Protein AF-A0A0D0DD08-F1 (afdb_monomer_lite)

Radius of gyration: 23.07 Å; chains: 1; bounding box: 47×48×60 Å

Foldseek 3Di:
DDQDDPPVCVPPVSVVVNVVVVVVVVVVVVVVVVLVVVQVQLVPLPFDPPDPVSVVVNVVSSVVSVVVVVLVVCVVVVNPSVPDPVSVVVVVVVVVVVVVVVVVVVVVVVVD

Secondary structure (DSSP, 8-state):
--PPPTTGGGSHHHHHHHHHHHHHHHHHHHHHHHHHHH-GGGGG-----SSHHHHHHHHHHHHHHHHHHHHHHHHHTT--GGG-HHHHHHHHHHHHHHHHHHHHHHHHHHT-

pLDDT: mean 84.41, std 6.01, range [64.75, 92.88]

Structure (mmCIF, N/CA/C/O backbone):
data_AF-A0A0D0DD08-F1
#
_entry.id   AF-A0A0D0DD08-F1
#
loop_
_atom_site.group_PDB
_atom_site.id
_atom_site.type_symbol
_atom_site.label_atom_id
_atom_site.label_alt_id
_atom_site.label_comp_id
_atom_site.label_asym_id
_atom_site.label_entity_id
_atom_site.label_seq_id
_atom_site.pdbx_PDB_ins_code
_atom_site.Cartn_x
_atom_site.Cartn_y
_atom_site.Cartn_z
_atom_site.occupancy
_atom_site.B_iso_or_equiv
_atom_site.auth_seq_id
_atom_site.auth_comp_id
_atom_site.auth_asym_id
_atom_site.auth_atom_id
_atom_site.pdbx_PDB_model_num
ATOM 1 N N . MET A 1 1 ? -7.774 -5.425 16.639 1.00 64.75 1 MET A N 1
ATOM 2 C CA . MET A 1 1 ? -8.293 -5.022 17.964 1.00 64.75 1 MET A CA 1
ATOM 3 C C . MET A 1 1 ? -9.763 -4.719 17.808 1.00 64.75 1 MET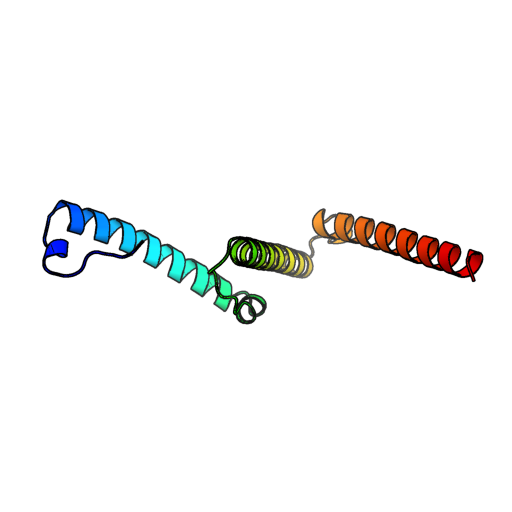 A C 1
ATOM 5 O O . MET A 1 1 ? -10.110 -4.039 16.850 1.00 64.75 1 MET A O 1
ATOM 9 N N . LEU A 1 2 ? -10.605 -5.270 18.677 1.00 78.44 2 LEU A N 1
ATOM 10 C CA . LEU A 1 2 ? -12.051 -5.080 18.616 1.00 78.44 2 LEU A CA 1
ATOM 11 C C . LEU A 1 2 ? -12.490 -4.281 19.847 1.00 78.44 2 LEU A C 1
ATOM 13 O O . LEU A 1 2 ? -12.041 -4.610 20.945 1.00 78.44 2 LEU A O 1
ATOM 17 N N . PRO A 1 3 ? -13.311 -3.231 19.686 1.00 85.00 3 PRO A N 1
ATOM 18 C CA . PRO A 1 3 ? -13.868 -2.514 20.823 1.00 85.00 3 PRO A CA 1
ATOM 19 C C . PRO A 1 3 ? -14.809 -3.414 21.637 1.00 85.00 3 PRO A C 1
ATOM 21 O O . PRO A 1 3 ? -15.484 -4.287 21.091 1.00 85.00 3 PRO A O 1
ATOM 24 N N . HIS A 1 4 ? -14.881 -3.176 22.946 1.00 87.69 4 HIS A N 1
ATOM 25 C CA . HIS A 1 4 ? -15.785 -3.894 23.843 1.00 87.69 4 HIS A CA 1
ATOM 26 C C . HIS A 1 4 ? -17.239 -3.476 23.610 1.00 87.69 4 HIS A C 1
ATOM 28 O O . HIS A 1 4 ? -17.544 -2.287 23.454 1.00 87.69 4 HIS A O 1
ATOM 34 N N . HIS A 1 5 ? -18.142 -4.456 23.639 1.00 87.56 5 HIS A N 1
ATOM 35 C CA . HIS A 1 5 ? -19.587 -4.260 23.546 1.00 87.56 5 HIS A CA 1
ATOM 36 C C . HIS A 1 5 ? -20.231 -4.263 24.939 1.00 87.56 5 HIS A C 1
ATOM 38 O O . HIS A 1 5 ? -19.601 -4.607 25.937 1.00 87.56 5 HIS A O 1
ATOM 44 N N . ARG A 1 6 ? -21.488 -3.820 25.040 1.00 85.25 6 ARG A N 1
ATOM 45 C CA . ARG A 1 6 ? -22.201 -3.842 26.325 1.00 85.25 6 ARG A CA 1
ATOM 46 C C . ARG A 1 6 ? -22.433 -5.283 26.796 1.00 85.25 6 ARG A C 1
ATOM 48 O O . ARG A 1 6 ? -22.742 -6.124 25.951 1.00 85.25 6 ARG A O 1
ATOM 55 N N . PRO A 1 7 ? -22.338 -5.552 28.113 1.00 84.75 7 PRO A N 1
ATOM 56 C CA . PRO A 1 7 ? -22.195 -4.583 29.214 1.00 84.75 7 PRO A CA 1
ATOM 57 C C . PRO A 1 7 ? -20.744 -4.180 29.542 1.00 84.75 7 PRO A C 1
ATOM 59 O O . PRO A 1 7 ? -20.528 -3.169 30.198 1.00 84.75 7 PRO A O 1
ATOM 62 N N . GLU A 1 8 ? -19.743 -4.915 29.054 1.00 83.75 8 GLU A N 1
ATOM 63 C CA . GLU A 1 8 ? -18.321 -4.689 29.368 1.00 83.75 8 GLU A CA 1
ATOM 64 C C . GLU A 1 8 ? -17.826 -3.301 28.964 1.00 83.75 8 GLU A C 1
ATOM 66 O O . GLU A 1 8 ? -16.980 -2.727 29.643 1.00 83.75 8 GLU A O 1
ATOM 71 N N . LYS A 1 9 ? -18.383 -2.733 27.890 1.00 82.25 9 LYS A N 1
ATOM 72 C CA . LYS A 1 9 ? -18.126 -1.354 27.456 1.00 82.25 9 LYS A CA 1
ATOM 73 C C . LYS A 1 9 ? -18.291 -0.322 28.578 1.00 82.25 9 LYS A C 1
ATOM 75 O O . LYS A 1 9 ? -17.591 0.684 28.552 1.00 82.25 9 LYS A O 1
ATOM 80 N N . ASP A 1 10 ? -19.238 -0.539 29.490 1.00 85.19 10 ASP A N 1
ATOM 81 C CA . ASP A 1 10 ? -19.612 0.445 30.507 1.00 85.19 10 ASP A CA 1
ATOM 82 C C . ASP A 1 10 ? -18.632 0.445 31.707 1.00 85.19 10 ASP A C 1
ATOM 84 O O . ASP A 1 10 ? -18.732 1.302 32.582 1.00 85.19 10 ASP A O 1
ATOM 88 N N . LEU A 1 11 ? -17.643 -0.465 31.729 1.00 89.25 11 LEU A N 1
ATOM 89 C CA . LEU A 1 11 ? -16.486 -0.379 32.625 1.00 89.25 11 LEU A CA 1
ATOM 90 C C . LEU A 1 11 ? -15.581 0.796 32.209 1.00 89.25 11 LEU A C 1
ATOM 92 O O . LEU A 1 11 ? -15.319 1.005 31.022 1.00 89.25 11 LEU A O 1
ATOM 96 N N . GLU A 1 12 ? -15.074 1.552 33.184 1.00 85.12 12 GLU A N 1
ATOM 97 C CA . GLU A 1 12 ? -14.272 2.767 32.954 1.00 85.12 12 GLU A CA 1
ATOM 98 C C . GLU A 1 12 ? -13.000 2.493 32.127 1.00 85.12 12 GLU A C 1
ATOM 100 O O . GLU A 1 12 ? -12.686 3.221 31.177 1.00 85.12 12 GLU A O 1
ATOM 105 N N . GLU A 1 13 ? -12.323 1.377 32.412 1.00 84.56 13 GLU A N 1
ATOM 106 C CA . GLU A 1 13 ? -11.150 0.913 31.660 1.00 84.56 13 GLU A CA 1
ATOM 107 C C . GLU A 1 13 ? -11.490 0.645 30.185 1.00 84.56 13 GLU A C 1
ATOM 109 O O . GLU A 1 13 ? -10.790 1.103 29.276 1.00 84.56 13 GLU A O 1
ATOM 114 N N . ASN A 1 14 ? -12.624 -0.011 29.931 1.00 87.69 14 ASN A N 1
ATOM 115 C CA . ASN A 1 14 ? -13.076 -0.353 28.583 1.00 87.69 14 ASN A CA 1
ATOM 116 C C . ASN A 1 14 ? -13.597 0.864 27.815 1.00 87.69 14 ASN A C 1
ATOM 118 O O . ASN A 1 14 ? -13.466 0.920 26.591 1.00 87.69 14 ASN A O 1
ATOM 122 N N . THR A 1 15 ? -14.138 1.868 28.508 1.00 88.12 15 THR A N 1
ATOM 123 C CA . THR A 1 15 ? -14.510 3.153 27.901 1.00 88.12 15 THR A CA 1
ATOM 124 C C . THR A 1 15 ? -13.273 3.884 27.383 1.00 88.12 15 THR A C 1
ATOM 126 O O . THR A 1 15 ? -13.254 4.324 26.230 1.00 88.12 15 THR A O 1
ATOM 129 N N . THR A 1 16 ? -12.218 3.951 28.198 1.00 90.44 16 THR A N 1
ATOM 130 C CA . THR A 1 16 ? -10.939 4.567 27.819 1.00 90.44 16 THR A CA 1
ATOM 131 C C . THR A 1 16 ? -10.288 3.812 26.661 1.00 90.44 16 THR A C 1
ATOM 133 O O . THR A 1 16 ? -9.908 4.419 25.656 1.00 90.44 16 THR A O 1
ATOM 136 N N . TYR A 1 17 ? -10.236 2.479 26.741 1.00 90.94 17 TYR A N 1
ATOM 137 C CA . TYR A 1 17 ? -9.736 1.631 25.659 1.00 90.94 17 TYR A CA 1
ATOM 138 C C . TYR A 1 17 ? -10.500 1.863 24.346 1.00 90.94 17 TYR A C 1
ATOM 140 O O . TYR A 1 17 ? -9.897 2.164 23.313 1.00 90.94 17 TYR A O 1
ATOM 148 N N . ASN A 1 18 ? -11.834 1.802 24.388 1.00 91.56 18 ASN A N 1
ATOM 149 C CA . ASN A 1 18 ? -12.686 1.994 23.217 1.00 91.56 18 ASN A CA 1
ATOM 150 C C . ASN A 1 18 ? -12.519 3.383 22.594 1.00 91.56 18 ASN A C 1
ATOM 152 O O . ASN A 1 18 ? -12.545 3.504 21.367 1.00 91.56 18 ASN A O 1
ATOM 156 N N . TYR A 1 19 ? -12.331 4.425 23.408 1.00 92.56 19 TYR A N 1
ATOM 157 C CA . TYR A 1 19 ? -12.056 5.773 22.919 1.00 92.56 19 TYR A CA 1
ATOM 158 C C . TYR A 1 19 ? -10.752 5.827 22.112 1.00 92.56 19 TYR A C 1
ATOM 160 O O . TYR A 1 19 ? -10.739 6.332 20.987 1.00 92.56 19 TYR A O 1
ATOM 168 N N . HIS A 1 20 ? -9.667 5.253 22.639 1.00 92.88 20 HIS A N 1
ATOM 169 C CA . HIS A 1 20 ? -8.382 5.219 21.940 1.00 92.88 20 HIS A CA 1
ATOM 170 C C . HIS A 1 20 ? -8.428 4.380 20.659 1.00 92.88 20 HIS A C 1
ATOM 172 O O . HIS A 1 20 ? -7.949 4.842 19.621 1.00 92.88 20 HIS A O 1
ATOM 178 N N . VAL A 1 21 ? -9.051 3.197 20.698 1.00 92.12 21 VAL A N 1
ATOM 179 C CA . VAL A 1 21 ? -9.241 2.352 19.507 1.00 92.12 21 VAL A CA 1
ATOM 180 C C . VAL A 1 21 ? -10.041 3.098 18.441 1.00 92.12 21 VAL A C 1
ATOM 182 O O . VAL A 1 21 ? -9.605 3.175 17.294 1.00 92.12 21 VAL A O 1
ATOM 185 N N . SER A 1 22 ? -11.161 3.722 18.820 1.00 90.31 22 SER A N 1
ATOM 186 C CA . SER A 1 22 ? -12.002 4.483 17.887 1.00 90.31 22 SER A CA 1
ATOM 187 C C . SER A 1 22 ? -11.236 5.643 17.256 1.00 90.31 22 SER A C 1
ATOM 189 O O . SER A 1 22 ? -11.304 5.837 16.045 1.00 90.31 22 SER A O 1
ATOM 191 N N . LYS A 1 23 ? -10.450 6.385 18.047 1.00 92.31 23 LYS A N 1
ATOM 192 C CA . LYS A 1 23 ? -9.619 7.488 17.548 1.00 92.31 23 LYS A CA 1
ATOM 193 C C . LYS A 1 23 ? -8.618 7.017 16.488 1.00 92.31 23 LYS A C 1
ATOM 195 O O . LYS A 1 23 ? -8.480 7.670 15.456 1.00 92.31 23 LYS A O 1
ATOM 200 N N . ILE A 1 24 ? -7.942 5.890 16.725 1.00 89.19 24 ILE A N 1
ATOM 201 C CA . ILE A 1 24 ? -6.991 5.310 15.765 1.00 89.19 24 ILE A CA 1
ATOM 202 C C . ILE A 1 24 ? -7.722 4.865 14.494 1.00 89.19 24 ILE A C 1
ATOM 204 O O . ILE A 1 24 ? -7.299 5.232 13.399 1.00 89.19 24 ILE A O 1
ATOM 208 N N . CYS A 1 25 ? -8.837 4.140 14.630 1.00 89.62 25 CYS A N 1
ATOM 209 C CA . CYS A 1 25 ? -9.638 3.680 13.494 1.00 89.62 25 CYS A CA 1
ATOM 210 C C . CYS A 1 25 ? -10.110 4.839 12.613 1.00 89.62 25 CYS A C 1
ATOM 212 O O . CYS A 1 25 ? -9.927 4.777 11.403 1.00 89.62 25 CYS A O 1
ATOM 214 N N . ILE A 1 26 ? -10.621 5.921 13.208 1.00 91.50 26 ILE A N 1
ATOM 215 C CA . ILE A 1 26 ? -11.044 7.125 12.479 1.00 91.50 26 ILE A CA 1
ATOM 216 C C . ILE A 1 26 ? -9.877 7.685 11.653 1.00 91.50 26 ILE A C 1
ATOM 218 O O . ILE A 1 26 ? -10.016 7.909 10.451 1.00 91.50 26 ILE A O 1
ATOM 222 N N . CYS A 1 27 ? -8.698 7.867 12.256 1.00 89.50 27 CYS A N 1
ATOM 223 C CA . CYS A 1 27 ? -7.523 8.352 11.528 1.00 89.50 27 CYS A CA 1
ATOM 224 C C . CYS A 1 27 ? -7.114 7.413 10.382 1.00 89.50 27 CYS A C 1
ATOM 226 O O . CYS A 1 27 ? -6.808 7.885 9.282 1.00 89.50 27 CYS A O 1
ATOM 228 N N . SER A 1 28 ? -7.119 6.099 10.613 1.00 83.50 28 SER A N 1
ATOM 229 C CA . SER A 1 28 ? -6.803 5.102 9.587 1.00 83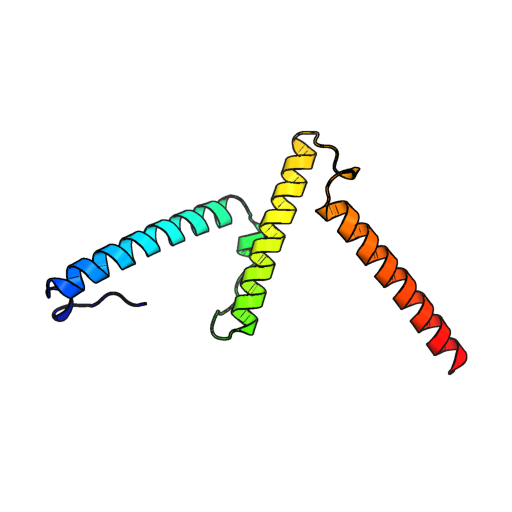.50 28 SER A CA 1
ATOM 230 C C . SER A 1 28 ? -7.817 5.112 8.443 1.00 83.50 28 SER A C 1
ATOM 232 O O . SER A 1 28 ? -7.412 5.128 7.282 1.00 83.50 28 SER A O 1
ATOM 234 N N . GLU A 1 29 ? -9.115 5.166 8.739 1.00 86.81 29 GLU A N 1
ATOM 235 C CA . GLU A 1 29 ? -10.183 5.240 7.739 1.00 86.81 29 GLU A CA 1
ATOM 236 C C . GLU A 1 29 ? -10.085 6.513 6.899 1.00 86.81 29 GLU A C 1
ATOM 238 O O . GLU A 1 29 ? -10.114 6.432 5.670 1.00 86.81 29 GLU A O 1
ATOM 243 N N . HIS A 1 30 ? -9.884 7.675 7.528 1.00 86.19 30 HIS A N 1
ATOM 244 C CA . HIS A 1 30 ? -9.683 8.935 6.809 1.00 86.19 30 HIS A CA 1
ATOM 245 C C . HIS A 1 30 ? -8.448 8.892 5.910 1.00 86.19 30 HIS A C 1
ATOM 247 O O . HIS A 1 30 ? -8.513 9.309 4.752 1.00 86.19 30 HIS A O 1
ATOM 253 N N . THR A 1 31 ? -7.336 8.357 6.415 1.00 80.56 31 THR A N 1
ATOM 254 C CA . THR A 1 31 ? -6.096 8.231 5.641 1.00 80.56 31 THR A CA 1
ATOM 255 C C . THR A 1 31 ? -6.309 7.318 4.437 1.00 80.56 31 THR A C 1
ATOM 257 O O . THR A 1 31 ? -6.016 7.707 3.310 1.00 80.56 31 THR A O 1
ATOM 260 N N . ILE A 1 32 ? -6.890 6.132 4.634 1.00 80.81 32 ILE A N 1
ATOM 261 C CA . ILE A 1 32 ? -7.182 5.189 3.546 1.00 80.81 32 ILE A CA 1
ATOM 262 C C . ILE A 1 32 ? -8.183 5.789 2.552 1.00 80.81 32 ILE A C 1
ATOM 264 O O . ILE A 1 32 ? -8.018 5.611 1.347 1.00 80.81 32 ILE A O 1
ATOM 268 N N . GLY A 1 33 ? -9.199 6.511 3.027 1.00 82.44 33 GLY A N 1
ATOM 269 C CA . GLY A 1 33 ? -10.168 7.208 2.185 1.00 82.44 33 GLY A CA 1
ATOM 270 C C . GLY A 1 33 ? -9.502 8.255 1.296 1.00 82.44 33 GLY A C 1
ATOM 271 O O . GLY A 1 33 ? -9.716 8.260 0.084 1.00 82.44 33 GLY A O 1
ATOM 272 N N . TYR A 1 34 ? -8.626 9.078 1.872 1.00 80.88 34 TYR A N 1
ATOM 273 C CA . TYR A 1 34 ? -7.833 10.054 1.127 1.00 80.88 34 TYR A CA 1
ATOM 274 C C . TYR A 1 34 ? -6.920 9.378 0.094 1.00 80.88 34 TYR A C 1
ATOM 276 O O . TYR A 1 34 ? -6.891 9.777 -1.073 1.00 80.88 34 TYR A O 1
ATOM 284 N N . LEU A 1 35 ? -6.229 8.305 0.492 1.00 77.50 35 LEU A N 1
ATOM 285 C CA . LEU A 1 35 ? -5.352 7.531 -0.387 1.00 77.50 35 LEU A CA 1
ATOM 286 C C . LEU A 1 35 ? -6.120 6.895 -1.555 1.00 77.50 35 LEU A C 1
ATOM 288 O O . LEU A 1 35 ? -5.709 7.039 -2.701 1.00 77.50 35 LEU A O 1
ATOM 292 N N . LYS A 1 36 ? -7.261 6.245 -1.302 1.00 76.12 36 LYS A N 1
ATOM 293 C CA . LYS A 1 36 ? -8.104 5.631 -2.346 1.00 76.12 36 LYS A CA 1
ATOM 294 C C . LYS A 1 36 ? -8.800 6.660 -3.239 1.00 76.12 36 LYS A C 1
ATOM 296 O O . LYS A 1 36 ? -9.092 6.357 -4.395 1.00 76.12 36 LYS A O 1
ATOM 301 N N . GLY A 1 37 ? -9.099 7.850 -2.716 1.00 77.38 37 GLY A N 1
ATOM 302 C CA . GLY A 1 37 ? -9.640 8.965 -3.494 1.00 77.38 37 GLY A CA 1
ATOM 303 C C . GLY A 1 37 ? -8.605 9.544 -4.457 1.00 77.38 37 GLY A C 1
ATOM 304 O O . GLY A 1 37 ? -8.912 9.778 -5.623 1.00 77.38 37 GLY A O 1
ATOM 305 N N . THR A 1 38 ? -7.367 9.694 -3.983 1.00 75.69 38 THR A N 1
ATOM 306 C CA . THR A 1 38 ? -6.257 10.264 -4.758 1.00 75.69 38 THR A CA 1
ATOM 307 C C . THR A 1 38 ? -5.666 9.252 -5.745 1.00 75.69 38 THR A C 1
ATOM 309 O O . THR A 1 38 ? -5.368 9.603 -6.884 1.00 75.69 38 THR A O 1
ATOM 312 N N . TRP A 1 39 ? -5.513 7.982 -5.352 1.00 78.19 39 TRP A N 1
ATOM 313 C CA . TRP A 1 39 ? -4.846 6.945 -6.150 1.00 78.19 39 TRP A CA 1
ATOM 314 C C . TRP A 1 39 ? -5.830 5.861 -6.568 1.00 78.19 39 TRP A C 1
ATOM 316 O O . TRP A 1 39 ? -6.079 4.898 -5.843 1.00 78.19 39 TRP A O 1
ATOM 326 N N . GLN A 1 40 ? -6.356 5.978 -7.789 1.00 76.31 40 GLN A N 1
ATOM 327 C CA . GLN A 1 40 ? -7.244 4.957 -8.355 1.00 76.31 40 GLN A CA 1
ATOM 328 C C . GLN A 1 40 ? -6.569 3.574 -8.441 1.00 76.31 40 GLN A C 1
ATOM 330 O O . GLN A 1 40 ? -7.255 2.562 -8.337 1.00 76.31 40 GLN A O 1
ATOM 335 N N . SER A 1 41 ? -5.235 3.508 -8.529 1.00 72.94 41 SER A N 1
ATOM 336 C CA . SER A 1 41 ? -4.459 2.257 -8.476 1.00 72.94 41 SER A CA 1
ATOM 337 C C . SER A 1 41 ? -4.621 1.482 -7.160 1.00 72.94 41 SER A C 1
ATOM 339 O O . SER A 1 41 ? -4.532 0.255 -7.155 1.00 72.94 41 SER A O 1
ATOM 341 N N . LEU A 1 42 ? -4.934 2.157 -6.046 1.00 76.50 42 LEU A N 1
ATOM 342 C CA . LEU A 1 42 ? -5.239 1.503 -4.768 1.00 76.50 42 LEU A CA 1
ATOM 343 C C . LEU A 1 42 ? -6.644 0.893 -4.721 1.00 76.50 42 LEU A C 1
ATOM 345 O O . LEU A 1 42 ? -6.909 0.066 -3.850 1.00 76.50 42 LEU A O 1
ATOM 349 N N . ARG A 1 43 ? -7.550 1.251 -5.643 1.00 73.56 43 ARG A N 1
ATOM 350 C CA . ARG A 1 43 ? -8.859 0.581 -5.740 1.00 73.56 43 ARG A CA 1
ATOM 351 C C . ARG A 1 43 ? -8.731 -0.872 -6.196 1.00 73.56 43 ARG A C 1
ATOM 353 O O . ARG A 1 43 ? -9.594 -1.671 -5.855 1.00 73.56 43 ARG A O 1
ATOM 360 N N . GLY A 1 44 ? -7.659 -1.211 -6.915 1.00 72.50 44 GLY A N 1
ATOM 361 C CA . GLY A 1 44 ? -7.370 -2.579 -7.350 1.00 72.50 44 GLY A CA 1
ATOM 362 C C . GLY A 1 44 ? -6.845 -3.497 -6.242 1.00 72.50 44 GLY A C 1
ATOM 363 O O . GLY A 1 44 ? -6.810 -4.709 -6.430 1.00 72.50 44 GLY A O 1
ATOM 364 N N . LEU A 1 45 ? -6.462 -2.954 -5.079 1.00 77.69 45 LEU A N 1
ATOM 365 C CA . LEU A 1 45 ? -5.951 -3.754 -3.969 1.00 77.69 45 LEU A CA 1
ATOM 366 C C . LEU A 1 45 ? -7.114 -4.423 -3.218 1.00 77.69 45 LEU A C 1
ATOM 368 O O . LEU A 1 45 ? -7.625 -3.902 -2.227 1.00 77.69 45 LEU A O 1
ATOM 372 N N . CYS A 1 46 ? -7.542 -5.585 -3.711 1.00 75.75 46 CYS A N 1
ATOM 373 C CA . CYS A 1 46 ? -8.535 -6.447 -3.071 1.00 75.75 46 CYS A CA 1
ATOM 374 C C . CYS A 1 46 ? -7.860 -7.734 -2.577 1.00 75.75 46 CYS A C 1
ATOM 376 O O . CYS A 1 46 ? -8.024 -8.807 -3.152 1.00 75.75 46 CYS A O 1
ATOM 378 N N . VAL A 1 47 ? -7.038 -7.610 -1.532 1.00 81.25 47 VAL A N 1
ATOM 379 C CA . VAL A 1 47 ? -6.298 -8.734 -0.940 1.00 81.25 47 VAL A CA 1
ATOM 380 C C . VAL A 1 47 ? -6.807 -8.980 0.473 1.00 81.25 47 VAL A C 1
ATOM 382 O O . VAL A 1 47 ? -6.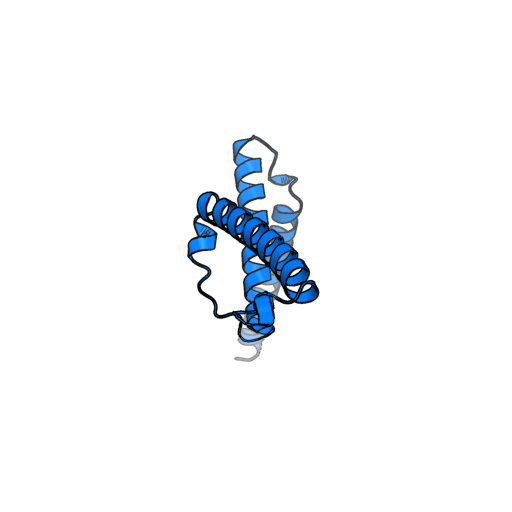979 -8.045 1.257 1.00 81.25 47 VAL A O 1
ATOM 385 N N . ARG A 1 48 ? -7.059 -10.249 0.803 1.00 81.88 48 ARG A N 1
ATOM 386 C CA . ARG A 1 48 ? -7.450 -10.656 2.153 1.00 81.88 48 ARG A CA 1
ATOM 387 C C . ARG A 1 48 ? -6.204 -10.732 3.034 1.00 81.88 48 ARG A C 1
ATOM 389 O O . ARG A 1 48 ? -5.286 -11.480 2.732 1.00 81.88 48 ARG A O 1
ATOM 396 N N . LEU A 1 49 ? -6.173 -9.957 4.114 1.00 83.94 49 LEU A N 1
ATOM 397 C CA . LEU A 1 49 ? -5.025 -9.849 5.024 1.00 83.94 49 LEU A CA 1
ATOM 398 C C . LEU A 1 49 ? -5.077 -10.923 6.123 1.00 83.94 49 LEU A C 1
ATOM 400 O O . LEU A 1 49 ? -5.120 -10.608 7.307 1.00 83.94 49 LEU A O 1
ATOM 404 N N . ASP A 1 50 ? -5.163 -12.192 5.728 1.00 87.75 50 ASP A N 1
ATOM 405 C CA . ASP A 1 50 ? -5.236 -13.349 6.635 1.00 87.75 50 ASP A CA 1
ATOM 406 C C . ASP A 1 50 ? -3.885 -14.051 6.849 1.00 87.75 50 ASP A C 1
ATOM 408 O O . ASP A 1 50 ? -3.777 -14.911 7.720 1.00 87.75 50 ASP A O 1
ATOM 412 N N . LYS A 1 51 ? -2.856 -13.688 6.076 1.00 90.38 51 LYS A N 1
ATOM 413 C CA . LYS A 1 51 ? -1.504 -14.257 6.148 1.00 90.38 51 LYS A CA 1
ATOM 414 C C . LYS A 1 51 ? -0.449 -13.161 6.096 1.00 90.38 51 LYS A C 1
ATOM 416 O O . LYS A 1 51 ? -0.662 -12.138 5.443 1.00 90.38 51 LYS A O 1
ATOM 421 N N . ASP A 1 52 ? 0.708 -13.421 6.696 1.00 90.25 52 ASP A N 1
ATOM 422 C CA . ASP A 1 52 ? 1.839 -12.488 6.687 1.00 90.25 52 ASP A CA 1
ATOM 423 C C . ASP A 1 52 ? 2.284 -12.133 5.262 1.00 90.25 52 ASP A C 1
ATOM 425 O O . ASP A 1 52 ? 2.494 -10.959 4.963 1.00 90.25 52 ASP A O 1
ATOM 429 N N . ASP A 1 53 ? 2.302 -13.101 4.344 1.00 89.19 53 ASP A N 1
ATOM 430 C CA . ASP A 1 53 ? 2.635 -12.864 2.932 1.00 89.19 53 ASP A CA 1
ATOM 431 C C . ASP A 1 53 ? 1.666 -11.878 2.264 1.00 89.19 53 ASP A C 1
ATOM 433 O O . ASP A 1 53 ? 2.066 -11.011 1.486 1.00 89.19 53 ASP A O 1
ATOM 437 N N . HIS A 1 54 ? 0.374 -11.969 2.589 1.00 88.00 54 HIS A N 1
ATOM 438 C CA . HIS A 1 54 ? -0.642 -11.067 2.049 1.00 88.00 54 HIS A CA 1
ATOM 439 C C . HIS A 1 54 ? -0.485 -9.652 2.611 1.00 88.00 54 HIS A C 1
ATOM 441 O O . HIS A 1 54 ? -0.705 -8.673 1.895 1.00 88.00 54 HIS A O 1
ATOM 447 N N . ILE A 1 55 ? -0.078 -9.540 3.879 1.00 88.38 55 ILE A N 1
ATOM 448 C CA . ILE A 1 55 ? 0.243 -8.260 4.517 1.00 88.38 55 ILE A CA 1
ATOM 449 C C . ILE A 1 55 ? 1.468 -7.641 3.847 1.00 88.38 55 ILE A C 1
ATOM 451 O O . ILE A 1 55 ? 1.417 -6.475 3.455 1.00 88.38 55 ILE A O 1
ATOM 455 N N . GLN A 1 56 ? 2.540 -8.411 3.649 1.00 90.50 56 GLN A N 1
ATOM 456 C CA . GLN A 1 56 ? 3.736 -7.937 2.953 1.00 90.50 56 GLN A CA 1
ATOM 457 C C . GLN A 1 56 ? 3.413 -7.481 1.530 1.00 90.50 56 GLN A C 1
ATOM 459 O O . GLN A 1 56 ? 3.800 -6.380 1.137 1.00 90.50 56 GLN A O 1
ATOM 464 N N . TYR A 1 57 ? 2.641 -8.274 0.786 1.00 89.19 57 TYR A N 1
ATOM 465 C CA . TYR A 1 57 ? 2.196 -7.918 -0.557 1.00 89.19 57 TYR A CA 1
ATOM 466 C C . TYR A 1 57 ? 1.391 -6.613 -0.571 1.00 89.19 57 TYR A C 1
ATOM 468 O O . TYR A 1 57 ? 1.669 -5.720 -1.372 1.00 89.19 57 TYR A O 1
ATOM 476 N N . ALA A 1 58 ? 0.423 -6.461 0.337 1.00 87.81 58 ALA A N 1
ATOM 477 C CA . ALA A 1 58 ? -0.377 -5.245 0.431 1.00 87.81 58 ALA A CA 1
ATOM 478 C C . ALA A 1 58 ? 0.481 -4.017 0.776 1.00 87.81 58 ALA A C 1
ATOM 480 O O . ALA A 1 58 ? 0.312 -2.960 0.166 1.00 87.81 58 ALA A O 1
ATOM 481 N N . CYS A 1 59 ? 1.436 -4.159 1.699 1.00 89.06 59 CYS A N 1
ATOM 482 C CA . CYS A 1 59 ? 2.397 -3.111 2.032 1.00 89.06 59 CYS A CA 1
ATOM 483 C C . CYS A 1 59 ? 3.240 -2.711 0.815 1.00 89.06 59 CYS A C 1
ATOM 485 O O . CYS A 1 59 ? 3.332 -1.522 0.508 1.00 89.06 59 CYS A O 1
ATOM 487 N N . LEU A 1 60 ? 3.802 -3.682 0.089 1.00 90.12 60 LEU A N 1
ATOM 488 C CA . LEU A 1 60 ? 4.572 -3.429 -1.131 1.00 90.12 60 LEU A CA 1
ATOM 489 C C . LEU A 1 60 ? 3.727 -2.720 -2.191 1.00 90.12 60 LEU A C 1
ATOM 491 O O . LEU A 1 60 ? 4.174 -1.734 -2.767 1.00 90.12 60 LEU A O 1
ATOM 495 N N . TRP A 1 61 ? 2.481 -3.150 -2.398 1.00 88.62 61 TRP A N 1
ATOM 496 C CA . TRP A 1 61 ? 1.568 -2.506 -3.341 1.00 88.62 61 TRP A CA 1
ATOM 497 C C . TRP A 1 61 ? 1.309 -1.037 -2.992 1.00 88.62 61 TRP A C 1
ATOM 499 O O . TRP A 1 61 ? 1.356 -0.164 -3.863 1.00 88.62 61 TRP A O 1
ATOM 509 N N . ILE A 1 62 ? 1.063 -0.747 -1.710 1.00 85.50 62 ILE A N 1
ATOM 510 C CA . ILE A 1 62 ? 0.857 0.621 -1.222 1.00 85.50 62 ILE A CA 1
ATOM 511 C C . ILE A 1 62 ? 2.122 1.455 -1.439 1.00 85.50 62 ILE A C 1
ATOM 513 O O . ILE A 1 62 ? 2.033 2.554 -1.986 1.00 85.50 62 ILE A O 1
ATOM 517 N N . ILE A 1 63 ? 3.294 0.930 -1.075 1.00 87.69 63 ILE A N 1
ATOM 518 C CA . ILE A 1 63 ? 4.586 1.602 -1.266 1.00 87.69 63 ILE A CA 1
ATOM 519 C C . ILE A 1 63 ? 4.826 1.906 -2.748 1.00 87.69 63 ILE A C 1
ATOM 521 O O . ILE A 1 63 ? 5.193 3.034 -3.085 1.00 87.69 63 ILE A O 1
ATOM 525 N N . THR A 1 64 ? 4.570 0.950 -3.640 1.00 86.06 64 THR A N 1
ATOM 526 C CA . THR A 1 64 ? 4.699 1.146 -5.088 1.00 86.06 64 THR A CA 1
ATOM 527 C C . THR A 1 64 ? 3.742 2.227 -5.589 1.00 86.06 64 THR A C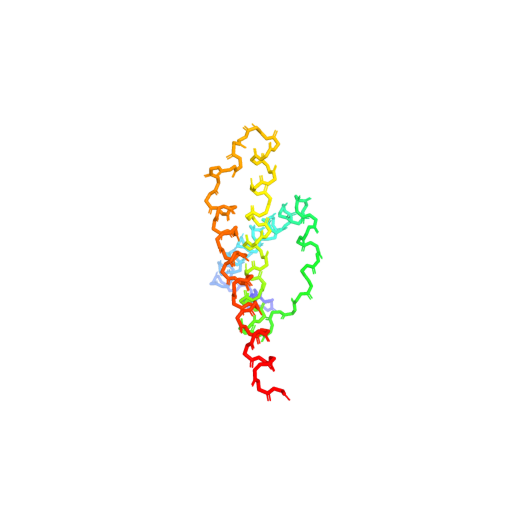 1
ATOM 529 O O . THR A 1 64 ? 4.154 3.092 -6.360 1.00 86.06 64 THR A O 1
ATOM 532 N N . CYS A 1 65 ? 2.494 2.259 -5.109 1.00 84.44 65 CYS A N 1
ATOM 533 C CA . CYS A 1 65 ? 1.546 3.322 -5.459 1.00 84.44 65 CYS A CA 1
ATOM 534 C C . CYS A 1 65 ? 2.033 4.713 -5.010 1.00 84.44 65 CYS A C 1
ATOM 536 O O . CYS A 1 65 ? 1.918 5.666 -5.782 1.00 84.44 65 CYS A O 1
ATOM 538 N N . ILE A 1 66 ? 2.615 4.830 -3.806 1.00 84.06 66 ILE A N 1
ATOM 539 C CA . ILE A 1 66 ? 3.197 6.085 -3.293 1.00 84.06 66 ILE A CA 1
ATOM 540 C C . ILE A 1 66 ? 4.326 6.569 -4.210 1.00 84.06 66 ILE A C 1
ATOM 542 O O . ILE A 1 66 ? 4.345 7.739 -4.605 1.00 84.06 66 ILE A O 1
ATOM 546 N N . HIS A 1 67 ? 5.264 5.680 -4.552 1.00 84.38 67 HIS A N 1
ATOM 547 C CA . HIS A 1 67 ? 6.411 6.016 -5.398 1.00 84.38 67 HIS A CA 1
ATOM 548 C C . HIS A 1 67 ? 5.963 6.411 -6.802 1.00 84.38 67 HIS A C 1
ATOM 550 O O . HIS A 1 67 ? 6.361 7.464 -7.295 1.00 84.38 67 HIS A O 1
ATOM 556 N N . LEU A 1 68 ? 5.066 5.630 -7.409 1.00 83.31 68 LEU A N 1
ATOM 557 C CA . LEU A 1 68 ? 4.544 5.907 -8.743 1.00 83.31 68 LEU A CA 1
ATOM 558 C C . LEU A 1 68 ? 3.822 7.258 -8.796 1.00 83.31 68 LEU A C 1
ATOM 560 O O . LEU A 1 68 ? 4.042 8.050 -9.709 1.00 83.31 68 LEU A O 1
ATOM 564 N N . HIS A 1 69 ? 2.993 7.561 -7.798 1.00 82.12 69 HIS A N 1
ATOM 565 C CA . HIS A 1 69 ? 2.317 8.851 -7.743 1.00 82.12 69 HIS A CA 1
ATOM 566 C C . HIS A 1 69 ? 3.294 10.012 -7.528 1.00 82.12 69 HIS A C 1
ATOM 568 O O . HIS A 1 69 ? 3.162 11.053 -8.168 1.00 82.12 69 HIS A O 1
ATOM 574 N N . SER A 1 70 ? 4.291 9.837 -6.657 1.00 82.69 70 SER A N 1
ATOM 575 C CA . SER A 1 70 ? 5.330 10.848 -6.422 1.00 82.69 70 SER A CA 1
ATOM 576 C C . SER A 1 70 ? 6.130 11.128 -7.695 1.00 82.69 70 SER A C 1
ATOM 578 O O . SER A 1 70 ? 6.358 12.290 -8.029 1.00 82.69 70 SER A O 1
ATOM 580 N N . PHE A 1 71 ? 6.460 10.081 -8.450 1.00 82.06 71 PHE A N 1
ATOM 581 C CA . PHE A 1 71 ? 7.111 10.168 -9.752 1.00 82.06 71 PHE A CA 1
ATOM 582 C C . PHE A 1 71 ? 6.267 10.955 -10.768 1.00 82.06 71 PHE A C 1
ATOM 584 O O . PHE A 1 71 ? 6.747 11.925 -11.355 1.00 82.06 71 PHE A O 1
ATOM 591 N N . VAL A 1 72 ? 4.987 10.601 -10.935 1.00 82.19 72 VAL A N 1
ATOM 592 C CA . VAL A 1 72 ? 4.074 11.287 -11.870 1.00 82.19 72 VAL A CA 1
ATOM 593 C C . VAL A 1 72 ? 3.858 12.751 -11.474 1.00 82.19 72 VAL A C 1
ATOM 595 O O . VAL A 1 72 ? 3.867 13.636 -12.331 1.00 82.19 72 VAL A O 1
ATOM 598 N N . LEU A 1 73 ? 3.704 13.041 -10.180 1.00 82.56 73 LEU A N 1
ATOM 599 C CA . LEU A 1 73 ? 3.607 14.417 -9.693 1.00 82.56 73 LEU A CA 1
ATOM 600 C C . LEU A 1 73 ? 4.891 15.208 -9.949 1.00 82.56 73 LEU A C 1
ATOM 602 O O . LEU A 1 73 ? 4.814 16.381 -10.315 1.00 82.56 73 LEU A O 1
ATOM 606 N N . GLY A 1 74 ? 6.055 14.587 -9.749 1.00 81.94 74 GLY A N 1
ATOM 607 C CA . GLY A 1 74 ? 7.349 15.188 -10.053 1.00 81.94 74 GLY A CA 1
ATOM 608 C C . GLY A 1 74 ? 7.462 15.549 -11.530 1.00 81.94 74 GLY A C 1
ATOM 609 O O . GLY A 1 74 ? 7.780 16.696 -11.846 1.00 81.94 74 GLY A O 1
ATOM 610 N N . HIS A 1 75 ? 7.090 14.623 -12.420 1.00 78.62 75 HIS A N 1
ATOM 611 C CA . HIS A 1 75 ? 7.021 14.866 -13.862 1.00 78.62 75 HIS A CA 1
ATOM 612 C C . HIS A 1 75 ? 6.176 16.095 -14.197 1.00 78.62 75 HIS A C 1
ATOM 614 O O . HIS A 1 75 ? 6.630 17.008 -14.882 1.00 78.62 75 HIS A O 1
ATOM 620 N N . HIS A 1 76 ? 4.944 16.133 -13.681 1.00 78.44 76 HIS A N 1
ATOM 621 C CA . HIS A 1 76 ? 3.994 17.193 -13.996 1.00 78.44 76 HIS A CA 1
ATOM 622 C C . HIS A 1 76 ? 4.449 18.561 -13.467 1.00 78.44 76 HIS A C 1
ATOM 624 O O . HIS A 1 76 ? 4.182 19.587 -14.084 1.00 78.44 76 HIS A O 1
ATOM 630 N N . LYS A 1 77 ? 5.184 18.586 -12.348 1.00 81.69 77 LYS A N 1
ATOM 631 C CA . LYS A 1 77 ? 5.781 19.803 -11.776 1.00 81.69 77 LYS A CA 1
ATOM 632 C C . LYS A 1 77 ? 7.083 20.235 -12.467 1.00 81.69 77 LYS A C 1
ATOM 634 O O . LYS A 1 77 ? 7.702 21.196 -12.017 1.00 81.69 77 LYS A O 1
ATOM 639 N N . GLY A 1 78 ? 7.511 19.546 -13.528 1.00 77.12 78 GLY A N 1
ATOM 640 C CA . GLY A 1 78 ? 8.747 19.851 -14.253 1.00 77.12 78 GLY A CA 1
ATOM 641 C C . GLY A 1 78 ? 10.021 19.457 -13.501 1.00 77.12 78 GLY A C 1
ATOM 642 O O . GLY A 1 78 ? 11.104 19.943 -13.826 1.00 77.12 78 GLY A O 1
ATOM 643 N N . ILE A 1 79 ? 9.916 18.587 -12.490 1.00 76.25 79 ILE A N 1
ATOM 644 C CA . ILE A 1 79 ? 11.088 18.014 -11.827 1.00 76.25 79 ILE A CA 1
ATOM 645 C C . ILE A 1 79 ? 11.779 17.083 -12.825 1.00 76.25 79 ILE A C 1
ATOM 647 O O . ILE A 1 79 ? 11.138 16.273 -13.495 1.00 76.25 79 ILE A O 1
ATOM 651 N N . ASN A 1 80 ? 13.101 17.205 -12.935 1.00 76.19 80 ASN A N 1
ATOM 652 C CA . ASN A 1 80 ? 13.895 16.377 -13.831 1.00 76.19 80 ASN A CA 1
ATOM 653 C C . ASN A 1 80 ? 13.875 14.909 -13.366 1.00 76.19 80 ASN A C 1
ATOM 655 O O . ASN A 1 80 ? 14.598 14.532 -12.444 1.00 76.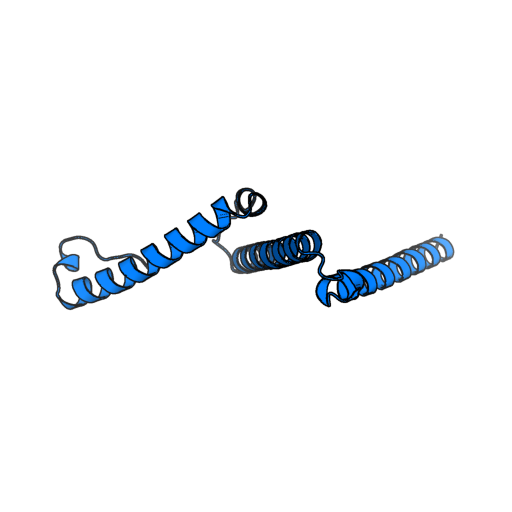19 80 ASN A O 1
ATOM 659 N N . ILE A 1 81 ? 13.061 14.093 -14.038 1.00 71.25 81 ILE A N 1
ATOM 660 C CA . ILE A 1 81 ? 12.918 12.654 -13.785 1.00 71.25 81 ILE A CA 1
ATOM 661 C C . ILE A 1 81 ? 14.235 11.900 -13.946 1.00 71.25 81 ILE A C 1
ATOM 663 O O . ILE A 1 81 ? 14.491 10.946 -13.222 1.00 71.25 81 ILE A O 1
ATOM 667 N N . SER A 1 82 ? 15.097 12.308 -14.876 1.00 72.81 82 SER A N 1
ATOM 668 C CA . SER A 1 82 ? 16.367 11.619 -15.126 1.00 72.81 82 SER A CA 1
ATOM 669 C C . SER A 1 82 ? 17.310 11.663 -13.915 1.00 72.81 82 SER A C 1
ATOM 671 O O . SER A 1 82 ? 18.259 10.885 -13.849 1.00 72.81 82 SER A O 1
ATOM 673 N N . ARG A 1 83 ? 17.060 12.567 -12.955 1.00 76.75 83 ARG A N 1
ATOM 674 C CA . ARG A 1 83 ? 17.775 12.651 -11.671 1.00 76.75 83 ARG A CA 1
ATOM 675 C C . ARG A 1 83 ? 17.046 11.964 -10.515 1.00 76.75 83 ARG A C 1
ATOM 677 O O . ARG A 1 83 ? 17.591 11.921 -9.414 1.00 76.75 83 ARG A O 1
ATOM 684 N N . ASP A 1 84 ? 15.840 11.451 -10.740 1.00 80.88 84 ASP A N 1
ATOM 685 C CA . ASP A 1 84 ? 15.072 10.739 -9.728 1.00 80.88 84 ASP A CA 1
ATOM 686 C C . ASP A 1 84 ? 15.736 9.394 -9.401 1.00 80.88 84 ASP A C 1
ATOM 688 O O . ASP A 1 84 ? 16.067 8.598 -10.284 1.00 80.88 84 ASP A O 1
ATOM 692 N N . THR A 1 85 ? 15.969 9.149 -8.112 1.00 80.19 85 THR A N 1
ATOM 693 C CA . THR A 1 85 ? 16.709 7.971 -7.641 1.00 80.19 85 THR A CA 1
ATOM 694 C C . THR A 1 85 ? 15.938 6.676 -7.861 1.00 80.19 85 THR A C 1
ATOM 696 O O . THR A 1 85 ? 16.565 5.644 -8.107 1.00 80.19 85 THR A O 1
ATOM 699 N N . PHE A 1 86 ? 14.604 6.722 -7.799 1.00 78.88 86 PHE A N 1
ATOM 700 C CA . PHE A 1 86 ? 13.745 5.574 -8.064 1.00 78.88 86 PHE A CA 1
ATOM 701 C C . PHE A 1 86 ? 13.798 5.199 -9.548 1.00 78.88 86 PHE A C 1
ATOM 703 O O . PHE A 1 86 ? 14.069 4.043 -9.871 1.00 78.88 86 PHE A O 1
ATOM 710 N N . PHE A 1 87 ? 13.650 6.173 -10.450 1.00 79.56 87 PHE A N 1
ATOM 711 C CA . PHE A 1 87 ? 13.717 5.923 -11.892 1.00 79.56 87 PHE A CA 1
ATOM 712 C C . PHE A 1 87 ? 15.085 5.393 -12.341 1.00 79.56 87 PHE A C 1
ATOM 714 O O . PHE A 1 87 ? 15.156 4.420 -13.088 1.00 79.56 87 PHE A O 1
ATOM 721 N N . ARG A 1 88 ? 16.183 5.984 -11.845 1.00 83.50 88 ARG A N 1
ATOM 722 C CA . ARG A 1 88 ? 17.548 5.553 -12.194 1.00 83.50 88 ARG A CA 1
ATOM 723 C C . ARG A 1 88 ? 17.843 4.120 -11.748 1.00 83.50 88 ARG A C 1
ATOM 725 O O . ARG A 1 88 ? 18.352 3.344 -12.547 1.00 83.50 88 ARG A O 1
ATOM 732 N N . LYS A 1 89 ? 17.485 3.765 -10.508 1.00 86.06 89 LYS A N 1
ATOM 733 C CA . LYS A 1 89 ? 17.621 2.385 -10.015 1.00 86.06 89 LYS A CA 1
ATOM 734 C C . LYS A 1 89 ? 16.759 1.410 -10.809 1.00 86.06 89 LYS A C 1
ATOM 736 O O . LYS A 1 89 ? 17.202 0.305 -11.083 1.00 86.06 89 LYS A O 1
ATOM 741 N N . GLY A 1 90 ? 15.549 1.820 -11.194 1.00 84.69 90 GLY A N 1
ATOM 742 C CA . GLY A 1 90 ? 14.689 1.011 -12.057 1.00 84.69 90 GLY A CA 1
ATOM 743 C C . GLY A 1 90 ? 15.357 0.682 -13.393 1.00 84.69 90 GLY A C 1
ATOM 744 O O . GLY A 1 90 ? 15.336 -0.468 -13.812 1.00 84.69 90 GLY A O 1
ATOM 745 N N . LEU A 1 91 ? 16.009 1.663 -14.026 1.00 85.69 91 LEU A N 1
ATOM 746 C CA . LEU A 1 91 ? 16.765 1.439 -15.262 1.00 85.69 91 LEU A CA 1
ATOM 747 C C . LEU A 1 91 ? 17.960 0.497 -15.067 1.00 85.69 91 LEU A C 1
ATOM 749 O O . LEU A 1 91 ? 18.195 -0.346 -15.925 1.00 85.69 91 LEU A O 1
ATOM 753 N N . GLU A 1 92 ? 18.692 0.626 -13.957 1.00 89.75 92 GLU A N 1
ATOM 754 C CA . GLU A 1 92 ? 19.815 -0.264 -13.621 1.00 89.75 92 GLU A CA 1
ATOM 755 C C . GLU A 1 92 ? 19.337 -1.720 -13.482 1.00 89.75 92 GLU A C 1
ATOM 757 O O . GLU A 1 92 ? 19.881 -2.602 -14.139 1.00 89.75 92 GLU A O 1
ATOM 762 N N . ILE A 1 93 ? 18.248 -1.956 -12.740 1.00 89.75 93 ILE A N 1
ATOM 763 C CA . ILE A 1 93 ? 17.656 -3.296 -12.569 1.00 89.75 93 ILE A CA 1
ATOM 764 C C . ILE A 1 93 ? 17.196 -3.881 -13.910 1.00 89.75 93 ILE A C 1
ATOM 766 O O . ILE A 1 93 ? 17.461 -5.043 -14.201 1.00 89.75 93 ILE A O 1
ATOM 770 N N . MET A 1 94 ? 16.518 -3.087 -14.745 1.00 87.44 94 MET A N 1
ATOM 771 C CA . MET A 1 94 ? 16.050 -3.556 -16.055 1.00 87.44 94 MET A CA 1
ATOM 772 C C . MET A 1 94 ? 17.203 -3.948 -16.983 1.00 87.44 94 MET A C 1
ATOM 774 O O . MET A 1 94 ? 17.051 -4.851 -17.805 1.00 87.44 94 MET A O 1
ATOM 778 N N . GLU A 1 95 ? 18.338 -3.257 -16.883 1.00 90.25 95 GLU A N 1
ATOM 779 C CA . GLU A 1 95 ? 19.521 -3.589 -17.670 1.00 90.25 95 GLU A CA 1
ATOM 780 C C . GLU A 1 95 ? 20.191 -4.866 -17.151 1.00 90.25 95 GLU A C 1
ATOM 782 O O . GLU A 1 95 ? 20.517 -5.742 -17.948 1.00 90.25 95 GLU A O 1
ATOM 787 N N . GLU A 1 96 ? 20.308 -5.025 -15.831 1.00 91.50 96 GLU A N 1
ATOM 788 C CA . GLU A 1 96 ? 20.794 -6.263 -15.209 1.00 91.50 96 GLU A CA 1
ATOM 789 C C . GLU A 1 96 ? 19.927 -7.475 -15.596 1.00 91.50 96 GLU A C 1
ATOM 791 O O . GLU A 1 96 ? 20.455 -8.510 -16.005 1.00 91.50 96 GLU A O 1
ATOM 796 N N . GLU A 1 97 ? 18.597 -7.342 -15.551 1.00 89.25 97 GLU A N 1
ATOM 797 C CA . GLU A 1 97 ? 17.673 -8.402 -15.976 1.00 89.25 97 GLU A CA 1
ATOM 798 C C . GLU A 1 97 ? 17.815 -8.731 -17.467 1.00 89.25 97 GLU A C 1
ATOM 800 O O . GLU A 1 97 ? 17.786 -9.904 -17.846 1.00 89.25 97 GLU A O 1
ATOM 805 N N . ARG A 1 98 ? 17.994 -7.720 -18.327 1.00 90.50 98 ARG A N 1
ATOM 806 C CA . ARG A 1 98 ? 18.216 -7.926 -19.765 1.00 90.50 98 ARG A CA 1
ATOM 807 C C . ARG A 1 98 ? 19.483 -8.741 -20.008 1.00 90.50 98 ARG A C 1
ATOM 809 O O . ARG A 1 98 ? 19.433 -9.690 -20.788 1.00 90.50 98 ARG A O 1
ATOM 816 N N . VAL A 1 99 ? 20.588 -8.374 -19.359 1.00 91.62 99 VAL A N 1
ATOM 817 C CA . VAL A 1 99 ? 21.869 -9.087 -19.468 1.00 91.62 99 VAL A CA 1
ATOM 818 C C . VAL A 1 99 ? 21.690 -10.542 -19.052 1.00 91.62 99 VAL A C 1
ATOM 820 O O . VAL A 1 99 ? 22.022 -11.445 -19.815 1.00 91.62 99 VAL A O 1
ATOM 823 N N . TRP A 1 100 ? 21.057 -10.771 -17.904 1.00 91.81 100 TRP A N 1
ATOM 824 C CA . TRP A 1 100 ? 20.826 -12.116 -17.391 1.00 91.81 100 TRP A CA 1
ATOM 825 C C . TRP A 1 100 ? 19.951 -12.978 -18.318 1.00 91.81 100 TRP A C 1
ATOM 827 O O . TRP A 1 100 ? 20.227 -14.160 -18.524 1.00 91.81 100 TRP A O 1
ATOM 837 N N . ILE A 1 101 ? 18.906 -12.401 -18.924 1.00 91.38 101 ILE A N 1
ATOM 838 C CA . ILE A 1 101 ? 18.048 -13.109 -19.890 1.00 91.38 101 ILE A CA 1
ATOM 839 C C . ILE A 1 101 ? 18.842 -13.534 -21.130 1.00 91.38 101 ILE A C 1
ATOM 841 O O . ILE A 1 101 ? 18.666 -14.660 -21.601 1.00 91.38 101 ILE A O 1
ATOM 845 N N . VAL A 1 102 ? 19.704 -12.656 -21.650 1.00 92.12 102 VAL A N 1
ATOM 846 C CA . VAL A 1 102 ? 20.548 -12.951 -22.817 1.00 92.12 102 VAL A CA 1
ATOM 847 C C . VAL A 1 102 ? 21.535 -14.074 -22.495 1.00 92.12 102 VAL A C 1
ATOM 849 O O . VAL A 1 102 ? 21.600 -15.051 -23.238 1.00 92.12 102 VAL A O 1
ATOM 852 N N . GLU A 1 103 ? 22.219 -13.999 -21.351 1.00 92.38 103 GLU A N 1
ATOM 853 C CA . GLU A 1 103 ? 23.141 -15.048 -20.891 1.00 92.38 103 GLU A CA 1
ATOM 854 C C . GLU A 1 103 ? 22.439 -16.409 -20.758 1.00 92.38 103 GLU A C 1
ATOM 856 O O . GLU A 1 103 ? 22.960 -17.442 -21.182 1.00 92.38 103 GLU A O 1
ATOM 861 N N . LEU A 1 104 ? 21.215 -16.433 -20.219 1.00 89.44 104 LEU A N 1
ATOM 862 C CA . LEU A 1 104 ? 20.430 -17.663 -20.130 1.00 89.44 104 LEU A CA 1
ATOM 863 C C . LEU A 1 104 ? 20.035 -18.231 -21.494 1.00 89.44 104 LEU A C 1
ATOM 865 O O . LEU A 1 104 ? 19.948 -19.454 -21.635 1.00 89.44 104 LEU A O 1
ATOM 869 N N . GLN A 1 105 ? 19.746 -17.381 -22.480 1.00 88.94 105 GLN A N 1
ATOM 870 C CA . GLN A 1 105 ? 19.444 -17.838 -23.837 1.00 88.94 105 GLN A CA 1
ATOM 871 C C . GLN A 1 105 ? 20.675 -18.479 -24.480 1.00 88.94 105 GLN A C 1
ATOM 873 O O . GLN A 1 105 ? 20.562 -19.593 -24.987 1.00 88.94 105 GLN A O 1
ATOM 878 N N . GLU A 1 106 ? 21.847 -17.858 -24.355 1.00 91.38 106 GLU A N 1
ATOM 879 C CA . GLU A 1 106 ? 23.107 -18.407 -24.871 1.00 91.38 106 GLU A CA 1
ATOM 880 C C . GLU A 1 106 ? 23.462 -19.751 -24.219 1.00 91.38 106 GLU A C 1
ATOM 882 O O . GLU A 1 106 ? 23.801 -20.711 -24.911 1.00 91.38 106 GLU A O 1
ATOM 887 N N . ILE A 1 107 ? 23.314 -19.871 -22.894 1.00 91.12 107 ILE A N 1
ATOM 888 C CA . ILE A 1 107 ? 23.548 -21.137 -22.178 1.00 91.12 107 ILE A CA 1
ATOM 889 C C . ILE A 1 107 ? 22.599 -22.235 -22.677 1.00 91.12 107 ILE A C 1
ATOM 891 O O . ILE A 1 107 ? 23.009 -23.385 -22.843 1.00 91.12 107 ILE A O 1
ATOM 895 N N . ARG A 1 108 ? 21.326 -21.903 -22.925 1.00 88.81 108 ARG A N 1
ATOM 896 C CA . ARG A 1 108 ? 20.340 -22.867 -23.437 1.00 88.81 108 ARG A CA 1
ATOM 897 C C . ARG A 1 108 ? 20.642 -23.308 -24.866 1.00 88.81 108 ARG A C 1
ATOM 899 O O . ARG A 1 108 ? 20.385 -24.464 -25.179 1.00 88.81 108 ARG A O 1
ATOM 906 N N . GLU A 1 109 ? 21.175 -22.423 -25.702 1.00 87.94 109 GLU A N 1
ATOM 907 C CA . GLU A 1 109 ? 21.568 -22.738 -27.080 1.00 87.94 109 GLU A CA 1
ATOM 908 C C . GLU A 1 109 ? 22.839 -23.594 -27.149 1.00 87.94 109 GLU A C 1
ATOM 910 O O . GLU A 1 109 ? 22.938 -24.443 -28.026 1.00 87.94 109 GLU A O 1
ATOM 915 N N . GLN A 1 110 ? 23.783 -23.444 -26.212 1.00 84.75 110 GLN A N 1
ATOM 916 C CA . GLN A 1 110 ? 24.983 -24.297 -26.161 1.00 84.75 110 GLN A CA 1
ATOM 917 C C . GLN A 1 110 ? 24.736 -25.712 -25.618 1.00 84.75 110 GLN A C 1
ATOM 919 O O . GLN A 1 110 ? 25.566 -26.600 -25.812 1.00 84.75 110 GLN A O 1
ATOM 924 N N . LEU A 1 111 ? 23.624 -25.923 -24.911 1.00 78.44 111 LEU A N 1
ATOM 925 C CA . LEU A 1 111 ? 23.231 -27.218 -24.344 1.00 78.44 111 LEU A CA 1
ATOM 926 C C . LEU A 1 111 ? 22.230 -27.994 -25.225 1.00 78.44 111 LEU A C 1
ATOM 928 O O . LEU A 1 111 ? 21.839 -29.100 -24.842 1.00 78.44 111 LEU A O 1
ATOM 932 N N . ALA A 1 112 ? 21.806 -27.422 -26.357 1.00 68.00 112 ALA A N 1
ATOM 933 C CA . ALA A 1 112 ? 20.882 -28.012 -27.331 1.00 68.00 112 ALA A CA 1
ATOM 934 C C . ALA A 1 112 ? 21.630 -28.574 -28.550 1.00 68.00 112 ALA A C 1
ATOM 936 O O . ALA A 1 112 ? 21.169 -29.614 -29.074 1.00 68.00 112 ALA A O 1
#

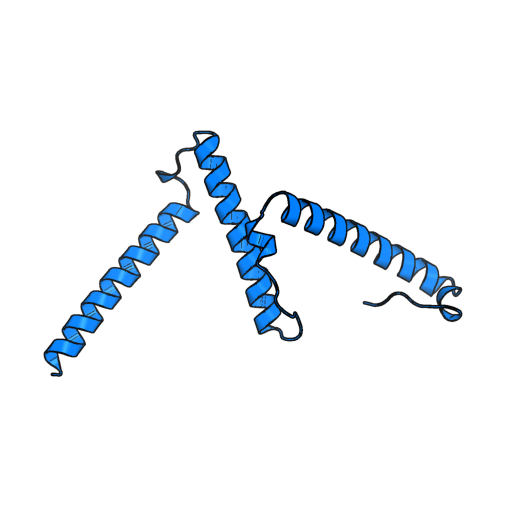Sequence (112 aa):
MLPHHRPEKDLEENTTYNYHVSKICICSEHTIGYLKGTWQSLRGLCVRLDKDDHIQYACLWIITCIHLHSFVLGHHKGINISRDTFFRKGLEIMEEERVWIVELQEIREQLA

InterPro domains:
  IPR027806 Harbinger transposase-derived nuclease domain [PF13359] (3-69)

Organism: NCBI:txid930991